Protein AF-A0A2V3JKG7-F1 (afdb_monomer)

Radius of gyration: 29.12 Å; Cα contacts (8 Å, |Δi|>4): 78; chains: 1; bounding box: 71×23×80 Å

Secondary structure (DSSP, 8-state):
--HHHHHHHHHHH-HHHHHHHHHHHHHTT--SS-GGGGSS-HHHHHHHHHHHHHHHHHHHHTTBTTTB-HHHHHHHHHHHHHHHHHHHHHHHHHHHHHHHS--HHHHHHHHHHHHHHHHHHHHHHHHHHHHTT-

Mean predicted aligned error: 11.12 Å

Sequence (134 aa):
MNAKILDEWADIIGYERTKTVADLFLDRKMDLDFPDLGQGDLTYVKRSIITELEDTGTILMELDGSVLNHGEIITMVDVLARDLISKTLHEAFVNNISEMLPPDEERLEKELDCEIKYIKEVLNSIQQHGKDLE

Structure (mmCIF, N/CA/C/O backbone):
data_AF-A0A2V3JKG7-F1
#
_entry.id   AF-A0A2V3JKG7-F1
#
loop_
_atom_site.group_PDB
_atom_s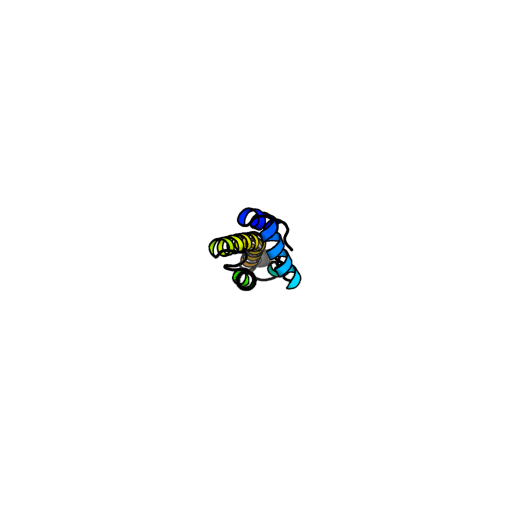ite.id
_atom_site.type_symbol
_atom_site.label_atom_id
_atom_site.label_alt_id
_atom_site.label_comp_id
_atom_site.label_asym_id
_atom_site.label_entity_id
_atom_site.label_seq_id
_atom_site.pdbx_PDB_ins_code
_atom_site.Cartn_x
_atom_site.Cartn_y
_atom_site.Cartn_z
_atom_site.occupancy
_atom_site.B_iso_or_equiv
_atom_site.auth_seq_id
_atom_site.auth_comp_id
_atom_site.auth_asym_id
_atom_site.auth_atom_id
_atom_site.pdbx_PDB_model_num
ATOM 1 N N . MET A 1 1 ? 2.644 -10.050 -5.065 1.00 73.38 1 MET A N 1
ATOM 2 C CA . MET A 1 1 ? 2.814 -8.845 -5.909 1.00 73.38 1 MET A CA 1
ATOM 3 C C . MET A 1 1 ? 1.471 -8.353 -6.420 1.00 73.38 1 MET A C 1
ATOM 5 O O . MET A 1 1 ? 0.747 -9.092 -7.085 1.00 73.38 1 MET A O 1
ATOM 9 N N . ASN A 1 2 ? 1.134 -7.111 -6.075 1.00 84.94 2 ASN A N 1
ATOM 10 C CA . ASN A 1 2 ? -0.149 -6.461 -6.341 1.00 84.94 2 ASN A CA 1
ATOM 11 C C . ASN A 1 2 ? -0.370 -6.194 -7.848 1.00 84.94 2 ASN A C 1
ATOM 13 O O . ASN A 1 2 ? 0.202 -5.258 -8.402 1.00 84.94 2 ASN A O 1
ATOM 17 N N . ALA A 1 3 ? -1.213 -7.001 -8.505 1.00 87.69 3 ALA A N 1
ATOM 18 C CA . ALA A 1 3 ? -1.455 -6.921 -9.954 1.00 87.69 3 ALA A CA 1
ATOM 19 C C . ALA A 1 3 ? -1.956 -5.541 -10.413 1.00 87.69 3 ALA A C 1
ATOM 21 O O . ALA A 1 3 ? -1.514 -5.045 -11.441 1.00 87.69 3 ALA A O 1
ATOM 22 N N . LYS A 1 4 ? -2.796 -4.883 -9.606 1.00 92.44 4 LYS A N 1
ATOM 23 C CA . LYS A 1 4 ? -3.312 -3.541 -9.904 1.00 92.44 4 LYS A CA 1
ATOM 24 C C . LYS A 1 4 ? -2.185 -2.506 -9.997 1.00 92.44 4 LYS A C 1
ATOM 26 O O . LYS A 1 4 ? -2.177 -1.694 -10.911 1.00 92.44 4 LYS A O 1
ATOM 31 N N . ILE A 1 5 ? -1.222 -2.554 -9.073 1.00 94.31 5 ILE A N 1
ATOM 32 C CA . ILE A 1 5 ? -0.067 -1.640 -9.084 1.00 94.31 5 ILE A CA 1
ATOM 33 C C . ILE A 1 5 ? 0.806 -1.885 -10.311 1.00 94.31 5 ILE A C 1
ATOM 35 O O . ILE A 1 5 ? 1.267 -0.933 -10.932 1.00 94.31 5 ILE A O 1
ATOM 39 N N . LEU A 1 6 ? 1.007 -3.150 -10.686 1.00 94.50 6 LEU A N 1
ATOM 40 C CA . LEU A 1 6 ? 1.769 -3.487 -11.886 1.00 94.50 6 LEU A CA 1
ATOM 41 C C . LEU A 1 6 ? 1.081 -2.986 -13.158 1.00 94.50 6 LEU A C 1
ATOM 43 O O . LEU A 1 6 ? 1.766 -2.472 -14.037 1.00 94.50 6 LEU A O 1
ATOM 47 N N . ASP A 1 7 ? -0.245 -3.089 -13.242 1.00 95.69 7 ASP A N 1
ATOM 48 C CA . ASP A 1 7 ? -1.010 -2.561 -14.373 1.00 95.69 7 ASP A CA 1
ATOM 49 C C . ASP A 1 7 ? -0.875 -1.030 -14.460 1.00 95.69 7 ASP A C 1
ATOM 51 O O . ASP A 1 7 ? -0.514 -0.500 -15.510 1.00 95.69 7 ASP A O 1
ATOM 55 N N . GLU A 1 8 ? -1.046 -0.314 -13.343 1.00 96.50 8 GLU A N 1
ATOM 56 C CA . GLU A 1 8 ? -0.878 1.147 -13.308 1.00 96.50 8 GLU A CA 1
ATOM 57 C C . GLU A 1 8 ? 0.563 1.573 -13.635 1.00 96.50 8 GLU A C 1
ATOM 59 O O . GLU A 1 8 ? 0.789 2.557 -14.340 1.00 96.50 8 GLU A O 1
ATOM 64 N N . TRP A 1 9 ? 1.566 0.818 -13.188 1.00 96.75 9 TRP A N 1
ATOM 65 C CA . TRP A 1 9 ? 2.954 1.058 -13.578 1.00 96.75 9 TRP A CA 1
ATOM 66 C C . TRP A 1 9 ? 3.185 0.771 -15.063 1.00 96.75 9 TRP A C 1
ATOM 68 O O . TRP A 1 9 ? 3.887 1.535 -15.722 1.00 96.75 9 TRP A O 1
ATOM 78 N N . ALA A 1 10 ? 2.577 -0.274 -15.630 1.00 97.12 10 ALA A N 1
ATOM 79 C CA . ALA A 1 10 ? 2.624 -0.550 -17.066 1.00 97.12 10 ALA A CA 1
ATOM 80 C C . ALA A 1 10 ? 2.011 0.572 -17.909 1.00 97.12 10 ALA A C 1
ATOM 82 O O . ALA A 1 10 ? 2.535 0.846 -18.988 1.00 97.12 10 ALA A O 1
ATOM 83 N N . ASP A 1 11 ? 1.002 1.277 -17.410 1.00 97.44 11 ASP A N 1
ATOM 84 C CA . ASP A 1 11 ? 0.472 2.467 -18.081 1.00 97.44 11 ASP A CA 1
ATOM 85 C C . ASP A 1 11 ? 1.458 3.650 -18.057 1.00 97.44 11 ASP A C 1
ATOM 87 O O . ASP A 1 11 ? 1.485 4.455 -18.990 1.00 97.44 11 ASP A O 1
ATOM 91 N N . ILE A 1 12 ? 2.309 3.746 -17.027 1.00 96.69 12 ILE A N 1
ATOM 92 C CA . ILE A 1 12 ? 3.314 4.815 -16.887 1.00 96.69 12 ILE A CA 1
ATOM 93 C C . ILE A 1 12 ? 4.545 4.532 -17.755 1.00 96.69 12 ILE A C 1
ATOM 95 O O . ILE A 1 12 ? 4.987 5.396 -18.514 1.00 96.69 12 ILE A O 1
ATOM 99 N N . ILE A 1 13 ? 5.124 3.334 -17.632 1.00 97.00 13 ILE A N 1
ATOM 100 C CA . ILE A 1 13 ? 6.434 3.013 -18.222 1.00 97.00 13 ILE A CA 1
ATOM 101 C C . ILE A 1 13 ? 6.362 1.981 -19.351 1.00 97.00 13 ILE A C 1
ATOM 103 O O . ILE A 1 13 ? 7.348 1.758 -20.053 1.00 97.00 13 ILE A O 1
ATOM 107 N N . GLY A 1 14 ? 5.205 1.390 -19.614 1.00 96.81 14 GLY A N 1
ATOM 108 C CA . GLY A 1 14 ? 5.048 0.341 -20.612 1.00 96.81 14 GLY A CA 1
ATOM 109 C C . GLY A 1 14 ? 5.435 -1.042 -20.088 1.00 96.81 14 GLY A C 1
ATOM 110 O O . GLY A 1 14 ? 6.334 -1.211 -19.265 1.00 96.81 14 GLY A O 1
ATOM 111 N N . TYR A 1 15 ? 4.770 -2.054 -20.641 1.00 95.50 15 TYR A N 1
ATOM 112 C CA . TYR A 1 15 ? 4.804 -3.437 -20.165 1.00 95.50 15 TYR A CA 1
ATOM 113 C C . TYR A 1 15 ? 6.212 -4.040 -20.004 1.00 95.50 15 TYR A C 1
ATOM 115 O O . TYR A 1 15 ? 6.515 -4.620 -18.966 1.00 95.50 15 TYR A O 1
ATOM 123 N N . GLU A 1 16 ? 7.101 -3.881 -20.991 1.00 95.19 16 GLU A N 1
ATOM 124 C CA . GLU A 1 16 ? 8.450 -4.478 -20.945 1.00 95.19 16 GLU A CA 1
ATOM 125 C C . GLU A 1 16 ? 9.327 -3.878 -19.833 1.00 95.19 16 GLU A C 1
ATOM 127 O O . GLU A 1 16 ? 10.071 -4.592 -19.153 1.00 95.19 16 GLU A O 1
ATOM 132 N N . ARG A 1 17 ? 9.215 -2.562 -19.601 1.00 96.62 17 ARG A N 1
ATOM 133 C CA . ARG A 1 17 ? 9.935 -1.894 -18.509 1.00 96.62 17 ARG A CA 1
ATOM 134 C C . ARG A 1 17 ? 9.330 -2.271 -17.161 1.00 96.62 17 ARG A C 1
ATOM 136 O O . ARG A 1 17 ? 10.079 -2.608 -16.249 1.00 96.62 17 ARG A O 1
ATOM 143 N N . THR A 1 18 ? 8.003 -2.334 -17.058 1.00 96.50 18 THR A N 1
ATOM 144 C CA . THR A 1 18 ? 7.321 -2.819 -15.848 1.00 96.50 18 THR A CA 1
ATOM 145 C C . THR A 1 18 ? 7.705 -4.241 -15.504 1.00 96.50 18 THR A C 1
ATOM 147 O O . THR A 1 18 ? 7.940 -4.525 -14.338 1.00 96.50 18 THR A O 1
ATOM 150 N N . LYS A 1 19 ? 7.841 -5.127 -16.492 1.00 95.06 19 LYS A N 1
ATOM 151 C CA . LYS A 1 19 ? 8.317 -6.490 -16.259 1.00 95.06 19 LYS A CA 1
ATOM 152 C C . LYS A 1 19 ? 9.721 -6.505 -15.648 1.00 95.06 19 LYS A C 1
ATOM 154 O O . LYS A 1 19 ? 9.958 -7.228 -14.694 1.00 95.06 19 LYS A O 1
ATOM 159 N N . THR A 1 20 ? 10.620 -5.659 -16.146 1.00 94.88 20 THR A N 1
ATOM 160 C CA . THR A 1 20 ? 11.984 -5.541 -15.604 1.00 94.88 20 THR A CA 1
ATOM 161 C C . THR A 1 20 ? 11.973 -5.057 -14.150 1.00 94.88 20 THR A C 1
ATOM 163 O O . THR A 1 20 ? 12.692 -5.594 -13.311 1.00 94.88 20 THR A O 1
ATOM 166 N N . VAL A 1 21 ? 11.131 -4.067 -13.837 1.00 94.69 21 VAL A N 1
ATOM 167 C CA . VAL A 1 21 ? 10.925 -3.595 -12.459 1.00 94.69 21 VAL A CA 1
ATOM 168 C C . VAL A 1 21 ? 10.343 -4.719 -11.595 1.00 94.69 21 VAL A C 1
ATOM 170 O O . VAL A 1 21 ? 10.881 -5.025 -10.540 1.00 94.69 21 VAL A O 1
ATOM 173 N N . ALA A 1 22 ? 9.280 -5.375 -12.055 1.00 93.62 22 ALA A N 1
ATOM 174 C CA . ALA A 1 22 ? 8.610 -6.476 -11.372 1.00 93.62 22 ALA A CA 1
ATOM 175 C C . ALA A 1 22 ? 9.571 -7.626 -11.028 1.00 93.62 22 ALA A C 1
ATOM 177 O O . ALA A 1 22 ? 9.570 -8.100 -9.893 1.00 93.62 22 ALA A O 1
ATOM 178 N N . ASP A 1 23 ? 10.416 -8.033 -11.975 1.00 93.38 23 ASP A N 1
ATOM 179 C CA . ASP A 1 23 ? 11.415 -9.082 -11.771 1.00 93.38 23 ASP A CA 1
ATOM 180 C C . ASP A 1 23 ? 12.407 -8.692 -10.654 1.00 93.38 23 ASP A C 1
ATOM 182 O O . ASP A 1 23 ? 12.707 -9.513 -9.789 1.00 93.38 23 ASP A O 1
ATOM 186 N N . LEU A 1 24 ? 12.828 -7.421 -10.576 1.00 93.38 24 LEU A N 1
ATOM 187 C CA . LEU A 1 24 ? 13.693 -6.928 -9.495 1.00 93.38 24 LEU A CA 1
ATOM 188 C C . LEU A 1 24 ? 13.022 -7.010 -8.113 1.00 93.38 24 LEU A C 1
ATOM 190 O O . LEU A 1 24 ? 13.660 -7.418 -7.139 1.00 93.38 24 LEU A O 1
ATOM 194 N N . PHE A 1 25 ? 11.747 -6.626 -8.009 1.00 92.06 25 PHE A N 1
ATOM 195 C CA . PHE A 1 25 ? 10.995 -6.725 -6.751 1.00 92.06 25 PHE A CA 1
ATOM 196 C C . PHE A 1 25 ? 10.797 -8.191 -6.329 1.00 92.06 25 PHE A C 1
ATOM 198 O O . PHE A 1 25 ? 10.973 -8.523 -5.154 1.00 92.06 25 PHE A O 1
ATOM 205 N N . LEU A 1 26 ? 10.526 -9.086 -7.286 1.00 90.56 26 LEU A N 1
ATOM 206 C CA . LEU A 1 26 ? 10.422 -10.529 -7.045 1.00 90.56 26 LEU A CA 1
ATOM 207 C C . LEU A 1 26 ? 11.749 -11.138 -6.577 1.00 90.56 26 LEU A C 1
ATOM 209 O O . LEU A 1 26 ? 11.758 -11.898 -5.606 1.00 90.56 26 LEU A O 1
ATOM 213 N N . ASP A 1 27 ? 12.866 -10.769 -7.204 1.00 91.62 27 ASP A N 1
ATOM 214 C CA . ASP A 1 27 ? 14.206 -11.221 -6.812 1.00 91.62 27 ASP A CA 1
ATOM 215 C C . ASP A 1 27 ? 14.557 -10.783 -5.383 1.00 91.62 27 ASP A C 1
ATOM 217 O O . ASP A 1 27 ? 15.171 -11.535 -4.617 1.00 91.62 27 ASP A O 1
ATOM 221 N N . ARG A 1 28 ? 14.106 -9.587 -4.986 1.00 89.62 28 ARG A N 1
ATOM 222 C CA . ARG A 1 28 ? 14.243 -9.065 -3.617 1.00 89.62 28 ARG A CA 1
ATOM 223 C C . ARG A 1 28 ? 13.206 -9.605 -2.640 1.00 89.62 28 ARG A C 1
ATOM 225 O O . ARG A 1 28 ? 13.298 -9.305 -1.453 1.00 89.62 28 ARG A O 1
ATOM 232 N N . LYS A 1 29 ? 12.266 -10.433 -3.107 1.00 87.69 29 LYS A N 1
ATOM 233 C CA . LYS A 1 29 ? 11.143 -10.967 -2.322 1.00 87.69 29 LYS A CA 1
ATOM 234 C C . LYS A 1 29 ? 10.322 -9.865 -1.647 1.00 87.69 29 LYS A C 1
ATOM 236 O O . LYS A 1 29 ? 9.816 -10.067 -0.546 1.00 87.69 29 LYS A O 1
ATOM 241 N N . MET A 1 30 ? 10.216 -8.710 -2.297 1.00 85.69 30 MET A N 1
ATOM 242 C CA . MET A 1 30 ? 9.422 -7.591 -1.815 1.00 85.69 30 MET A CA 1
ATOM 243 C C . MET A 1 30 ? 8.027 -7.662 -2.433 1.00 85.69 30 MET A C 1
ATOM 245 O O . MET A 1 30 ? 7.893 -7.783 -3.653 1.00 85.69 30 MET A O 1
ATOM 249 N N . ASP A 1 31 ? 6.993 -7.599 -1.594 1.00 84.50 31 ASP A N 1
ATOM 250 C CA . ASP A 1 31 ? 5.617 -7.440 -2.063 1.00 84.50 31 ASP A CA 1
ATOM 251 C C . ASP A 1 31 ? 5.217 -5.959 -2.077 1.00 84.50 31 ASP A C 1
ATOM 253 O O . ASP A 1 31 ? 5.803 -5.138 -1.382 1.00 84.50 31 ASP A O 1
ATOM 257 N N . LEU A 1 32 ? 4.222 -5.631 -2.895 1.00 85.94 32 LEU A N 1
ATOM 258 C CA . LEU A 1 32 ? 3.639 -4.297 -3.049 1.00 85.94 32 LEU A CA 1
ATOM 259 C C . LEU A 1 32 ? 2.207 -4.234 -2.486 1.00 85.94 32 LEU A C 1
ATOM 261 O O . LEU A 1 32 ? 1.485 -3.264 -2.721 1.00 85.94 32 LEU A O 1
ATOM 265 N N . ASP A 1 33 ? 1.741 -5.297 -1.827 1.00 82.44 33 ASP A N 1
ATOM 266 C CA . ASP A 1 33 ? 0.416 -5.378 -1.203 1.00 82.44 33 ASP A CA 1
ATOM 267 C C . ASP A 1 33 ? 0.418 -5.171 0.322 1.00 82.44 33 ASP A C 1
ATOM 269 O O . ASP A 1 33 ? -0.649 -4.901 0.869 1.00 82.44 33 ASP A O 1
ATOM 273 N N . PHE A 1 34 ? 1.587 -5.237 0.973 1.00 83.19 34 PHE A N 1
ATOM 274 C CA . PHE A 1 34 ? 1.852 -4.943 2.391 1.00 83.19 34 PHE A CA 1
ATOM 275 C C . PHE A 1 34 ? 0.688 -5.304 3.340 1.00 83.19 34 PHE A C 1
ATOM 277 O O . PHE A 1 34 ? 0.090 -4.423 3.971 1.00 83.19 34 PHE A O 1
ATOM 284 N N . PRO A 1 35 ? 0.344 -6.601 3.457 1.00 76.81 35 PRO A N 1
ATOM 285 C CA . PRO A 1 35 ? -0.853 -7.061 4.165 1.00 76.81 35 PRO A CA 1
ATOM 286 C C . PRO A 1 35 ? -0.853 -6.706 5.658 1.00 76.81 35 PRO A C 1
ATOM 288 O O . PRO A 1 35 ? -1.914 -6.565 6.266 1.00 76.81 35 PRO A O 1
ATOM 291 N N . ASP A 1 36 ? 0.327 -6.520 6.246 1.00 73.38 36 ASP A N 1
ATOM 292 C CA . ASP A 1 36 ? 0.485 -6.212 7.666 1.00 73.38 36 ASP A CA 1
ATOM 293 C C . ASP A 1 36 ? 0.148 -4.748 8.005 1.00 73.38 36 ASP A C 1
ATOM 295 O O . ASP A 1 36 ? -0.079 -4.431 9.171 1.00 73.38 36 ASP A O 1
ATOM 299 N N . LEU A 1 37 ? 0.016 -3.854 7.013 1.00 79.25 37 LEU A N 1
ATOM 300 C CA . LEU A 1 37 ? -0.381 -2.457 7.249 1.00 79.25 37 LEU A CA 1
ATOM 301 C C . LEU A 1 37 ? -1.824 -2.303 7.749 1.00 79.25 37 LEU A C 1
ATOM 303 O O . LEU A 1 37 ? -2.169 -1.252 8.283 1.00 79.25 37 LEU A O 1
ATOM 307 N N . GLY A 1 38 ? -2.673 -3.321 7.581 1.00 67.88 38 GLY A N 1
ATOM 308 C CA . GLY A 1 38 ? -4.014 -3.342 8.175 1.00 67.88 38 GLY A CA 1
ATOM 309 C C . GLY A 1 38 ? -4.007 -3.597 9.687 1.00 67.88 38 GLY A C 1
ATOM 310 O O . GLY A 1 38 ? -5.029 -3.434 10.349 1.00 67.88 38 GLY A O 1
ATOM 311 N N . GLN A 1 39 ? -2.867 -4.004 10.254 1.00 68.44 39 GLN A N 1
ATOM 312 C CA . GLN A 1 39 ? -2.743 -4.368 11.660 1.00 68.44 39 GLN A CA 1
ATOM 313 C C . GLN A 1 39 ? -2.066 -3.231 12.438 1.00 68.44 39 GLN A C 1
ATOM 315 O O . GLN A 1 39 ? -0.865 -3.010 12.321 1.00 68.44 39 GLN A O 1
ATOM 320 N N . GLY A 1 40 ? -2.827 -2.510 13.263 1.00 69.06 40 GLY A N 1
ATOM 321 C CA . GLY A 1 40 ? -2.280 -1.537 14.216 1.00 69.06 40 GLY A CA 1
ATOM 322 C C . GLY A 1 40 ? -3.055 -0.224 14.302 1.00 69.06 40 GLY A C 1
ATOM 323 O O . GLY A 1 40 ? -3.996 0.025 13.552 1.00 69.06 40 GLY A O 1
ATOM 324 N N . ASP A 1 41 ? -2.656 0.624 15.251 1.00 75.75 41 ASP A N 1
ATOM 325 C CA . ASP A 1 41 ? -3.230 1.959 15.414 1.00 75.75 41 ASP A CA 1
ATOM 326 C C . ASP A 1 41 ? -2.783 2.928 14.300 1.00 75.75 41 ASP A C 1
ATOM 328 O O . ASP A 1 41 ? -1.795 2.712 13.595 1.00 75.75 41 ASP A O 1
ATOM 332 N N . LEU A 1 42 ? -3.490 4.054 14.169 1.00 79.00 42 LEU A N 1
ATOM 333 C CA . LEU A 1 42 ? -3.225 5.073 13.145 1.00 79.00 42 LEU A CA 1
ATOM 334 C C . LEU A 1 42 ? -1.769 5.590 13.131 1.00 79.00 42 LEU A C 1
ATOM 336 O O . LEU A 1 42 ? -1.240 5.938 12.073 1.00 79.00 42 LEU A O 1
ATOM 340 N N . THR A 1 43 ? -1.106 5.657 14.289 1.00 80.19 43 THR A N 1
ATOM 341 C CA . THR A 1 43 ? 0.279 6.144 14.396 1.00 80.19 43 THR A CA 1
ATOM 342 C C . THR A 1 43 ? 1.267 5.100 13.890 1.00 80.19 43 THR A C 1
ATOM 344 O O . THR A 1 43 ? 2.259 5.447 13.242 1.00 80.19 43 THR A O 1
ATOM 347 N N . TYR A 1 44 ? 1.020 3.828 14.195 1.00 82.94 44 TYR A N 1
ATOM 348 C CA . TYR A 1 44 ? 1.776 2.711 13.646 1.00 82.94 44 TYR A CA 1
ATOM 349 C C . TYR A 1 44 ? 1.618 2.648 12.125 1.00 82.94 44 TYR A C 1
ATOM 351 O O . TYR A 1 44 ? 2.619 2.763 11.421 1.00 82.94 44 TYR A O 1
ATOM 359 N N . VAL A 1 45 ? 0.378 2.621 11.625 1.00 84.44 45 VAL A N 1
ATOM 360 C CA . VAL A 1 45 ? 0.071 2.540 10.186 1.00 84.44 45 VAL A CA 1
ATOM 361 C C . VAL A 1 45 ? 0.763 3.653 9.401 1.00 84.44 45 VAL A C 1
ATOM 363 O O . VAL A 1 45 ? 1.423 3.388 8.399 1.00 84.44 45 VAL A O 1
ATOM 366 N N . LYS A 1 46 ? 0.706 4.901 9.886 1.00 84.12 46 LYS A N 1
ATOM 367 C CA . LYS A 1 46 ? 1.391 6.026 9.233 1.00 84.12 46 LYS A CA 1
ATOM 368 C C . LYS A 1 46 ? 2.905 5.817 9.125 1.00 84.12 46 LYS A C 1
ATOM 370 O O . LYS A 1 46 ? 3.483 6.153 8.095 1.00 84.12 46 LYS A O 1
ATOM 375 N N . ARG A 1 47 ? 3.556 5.329 10.187 1.00 86.25 47 ARG A N 1
ATOM 376 C CA . ARG A 1 47 ? 5.007 5.083 10.177 1.00 86.25 47 ARG A CA 1
ATOM 377 C C . ARG A 1 47 ? 5.361 3.956 9.219 1.00 86.25 47 ARG A C 1
ATOM 379 O O . ARG A 1 47 ? 6.276 4.135 8.427 1.00 86.25 47 ARG A O 1
ATOM 386 N N . SER A 1 48 ? 4.602 2.866 9.247 1.00 89.25 48 SER A N 1
ATOM 387 C CA . SER A 1 48 ? 4.838 1.723 8.372 1.00 89.25 48 SER A CA 1
ATOM 388 C C . SER A 1 48 ? 4.662 2.096 6.897 1.00 89.25 48 SER A C 1
ATOM 390 O O . SER A 1 48 ? 5.551 1.804 6.113 1.00 89.25 48 SER A O 1
ATOM 392 N N . ILE A 1 49 ? 3.621 2.858 6.520 1.00 89.31 49 ILE A N 1
ATOM 393 C CA . ILE A 1 49 ? 3.463 3.357 5.135 1.00 89.31 49 ILE A CA 1
ATOM 394 C C . ILE A 1 49 ? 4.698 4.139 4.671 1.00 89.31 49 ILE A C 1
ATOM 396 O O . ILE A 1 49 ? 5.139 3.962 3.541 1.00 89.31 49 ILE A O 1
ATOM 400 N N . ILE A 1 50 ? 5.252 5.015 5.519 1.00 89.62 50 ILE A N 1
ATOM 401 C CA . ILE A 1 50 ? 6.456 5.783 5.166 1.00 89.62 50 ILE A CA 1
ATOM 402 C C . ILE A 1 50 ? 7.622 4.831 4.895 1.00 89.62 50 ILE A C 1
ATOM 404 O O . ILE A 1 50 ? 8.261 4.963 3.858 1.00 89.62 50 ILE A O 1
ATOM 408 N N . THR A 1 51 ? 7.852 3.858 5.778 1.00 91.44 51 THR A N 1
ATOM 409 C CA . THR A 1 51 ? 8.922 2.867 5.612 1.00 91.44 51 THR A CA 1
ATOM 410 C C . THR A 1 51 ? 8.760 2.057 4.323 1.00 91.44 51 THR A C 1
ATOM 412 O O . THR A 1 51 ? 9.704 1.978 3.546 1.00 91.44 51 THR A O 1
ATOM 415 N N . GLU A 1 52 ? 7.561 1.549 4.023 1.00 91.56 52 GLU A N 1
ATOM 416 C CA . GLU A 1 52 ? 7.331 0.764 2.798 1.00 91.56 52 GLU A CA 1
ATOM 417 C C . GLU A 1 52 ? 7.534 1.591 1.515 1.00 91.56 52 GLU A C 1
ATOM 419 O O . GLU A 1 52 ? 8.047 1.100 0.502 1.00 91.56 52 GLU A O 1
ATOM 424 N N . LEU A 1 53 ? 7.157 2.875 1.546 1.00 93.06 53 LEU A N 1
ATOM 425 C CA . LEU A 1 53 ? 7.389 3.796 0.432 1.00 93.06 53 LEU A CA 1
ATOM 426 C C . LEU A 1 53 ? 8.869 4.165 0.281 1.00 93.06 53 LEU A C 1
ATOM 428 O O . LEU A 1 53 ? 9.336 4.300 -0.850 1.00 93.06 53 LEU A O 1
ATOM 432 N N . GLU A 1 54 ? 9.608 4.314 1.381 1.00 93.19 54 GLU A N 1
ATOM 433 C CA . GLU A 1 54 ? 11.057 4.547 1.364 1.00 93.19 54 GLU A CA 1
ATOM 434 C C . GLU A 1 54 ? 11.811 3.340 0.795 1.00 93.19 54 GLU A C 1
ATOM 436 O O . GLU A 1 54 ? 12.677 3.513 -0.068 1.00 93.19 54 GLU A O 1
ATOM 441 N N . ASP A 1 55 ? 11.441 2.125 1.200 1.00 92.50 55 ASP A N 1
ATOM 442 C CA . ASP A 1 55 ? 12.042 0.888 0.697 1.00 92.50 55 ASP A CA 1
ATOM 443 C C . ASP A 1 55 ? 11.756 0.711 -0.800 1.00 92.50 55 ASP A C 1
ATOM 445 O O . ASP A 1 55 ? 12.675 0.503 -1.600 1.00 92.50 55 ASP A O 1
ATOM 449 N N . THR A 1 56 ? 10.499 0.905 -1.214 1.00 93.25 56 THR A N 1
ATOM 450 C CA . THR A 1 56 ? 10.110 0.844 -2.632 1.00 93.25 56 THR A CA 1
ATOM 451 C C . THR A 1 56 ? 10.841 1.915 -3.441 1.00 93.25 56 THR A C 1
ATOM 453 O O . THR A 1 56 ? 11.406 1.630 -4.499 1.00 93.25 56 THR A O 1
ATOM 456 N N . GLY A 1 57 ? 10.850 3.156 -2.947 1.00 93.62 57 GLY A N 1
ATOM 457 C CA . GLY A 1 57 ? 11.507 4.283 -3.600 1.00 93.62 57 GLY A CA 1
ATOM 458 C C . GLY A 1 57 ? 13.006 4.053 -3.762 1.00 93.62 57 GLY A C 1
ATOM 459 O O . GLY A 1 57 ? 13.552 4.339 -4.824 1.00 93.62 5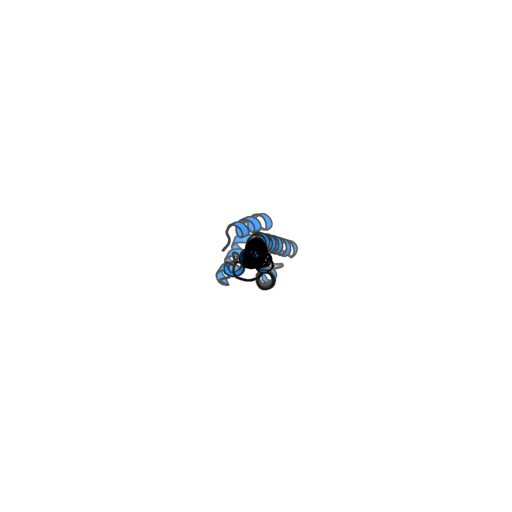7 GLY A O 1
ATOM 460 N N . THR A 1 58 ? 13.657 3.463 -2.760 1.00 94.50 58 THR A N 1
ATOM 461 C CA . THR A 1 58 ? 15.080 3.108 -2.817 1.00 94.50 58 THR A CA 1
ATOM 462 C C . THR A 1 58 ? 15.359 2.129 -3.954 1.00 94.50 58 THR A C 1
ATOM 464 O O . THR A 1 58 ? 16.271 2.366 -4.742 1.00 94.50 58 THR A O 1
ATOM 467 N N . ILE A 1 59 ? 14.543 1.080 -4.103 1.00 93.81 59 ILE A N 1
ATOM 468 C CA . ILE A 1 59 ? 14.693 0.102 -5.192 1.00 93.81 59 ILE A CA 1
ATOM 469 C C . ILE A 1 59 ? 14.477 0.760 -6.557 1.00 93.81 59 ILE A C 1
ATOM 471 O O . ILE A 1 59 ? 15.265 0.547 -7.476 1.00 93.81 59 ILE A O 1
ATOM 475 N N . LEU A 1 60 ? 13.432 1.579 -6.702 1.00 95.25 60 LEU A N 1
ATOM 476 C CA . LEU A 1 60 ? 13.148 2.268 -7.963 1.00 95.25 60 LEU A CA 1
ATOM 477 C C . LEU A 1 60 ? 14.258 3.257 -8.342 1.00 95.25 60 LEU A C 1
ATOM 479 O O . LEU A 1 60 ? 14.593 3.381 -9.518 1.00 95.25 60 LEU A O 1
ATOM 483 N N . MET A 1 61 ? 14.870 3.919 -7.359 1.00 95.00 61 MET A N 1
ATOM 484 C CA . MET A 1 61 ? 15.998 4.829 -7.575 1.00 95.00 61 MET A CA 1
ATOM 485 C C . MET A 1 61 ? 17.256 4.124 -8.094 1.00 95.00 61 MET A C 1
ATOM 487 O O . MET A 1 61 ? 18.042 4.751 -8.799 1.00 95.00 61 MET A O 1
ATOM 491 N N . GLU A 1 62 ? 17.447 2.830 -7.824 1.00 94.25 62 GLU A N 1
ATOM 492 C CA . GLU A 1 62 ? 18.550 2.062 -8.427 1.00 94.25 62 GLU A CA 1
ATOM 493 C C . GLU A 1 62 ? 18.404 1.910 -9.950 1.00 94.25 62 GLU A C 1
ATOM 495 O O . GLU A 1 62 ? 19.385 1.658 -10.652 1.00 94.25 62 GLU A O 1
ATOM 500 N N . LEU A 1 63 ? 17.185 2.082 -10.465 1.00 93.75 63 LEU A N 1
ATOM 501 C CA . LEU A 1 63 ? 16.859 2.005 -11.886 1.00 93.75 63 LEU A CA 1
ATOM 502 C C . LEU A 1 63 ? 16.868 3.373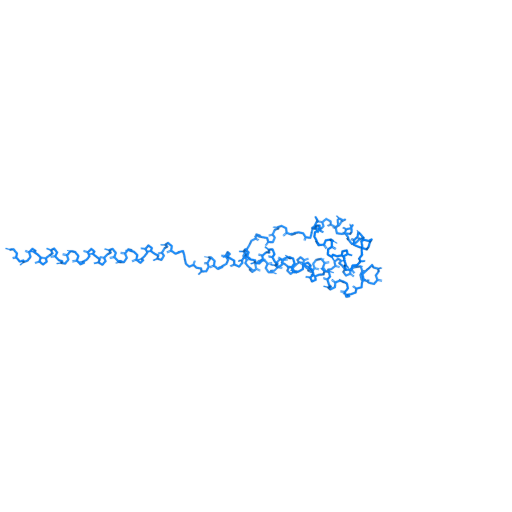 -12.586 1.00 93.75 63 LEU A C 1
ATOM 504 O O . LEU A 1 63 ? 16.676 3.427 -13.808 1.00 93.75 63 LEU A O 1
ATOM 508 N N . ASP A 1 64 ? 17.108 4.463 -11.849 1.00 94.38 64 ASP A N 1
ATOM 509 C CA . ASP A 1 64 ? 17.126 5.821 -12.397 1.00 94.38 64 ASP A CA 1
ATOM 510 C C . ASP A 1 64 ? 18.238 5.987 -13.445 1.00 94.38 64 ASP A C 1
ATOM 512 O O . ASP A 1 64 ? 19.384 5.567 -13.269 1.00 94.38 64 ASP A O 1
ATOM 516 N N . GLY A 1 65 ? 17.881 6.570 -14.585 1.00 87.25 65 GLY A N 1
ATOM 517 C CA . GLY A 1 65 ? 18.766 6.786 -15.727 1.00 87.25 65 GLY A CA 1
ATOM 518 C C . GLY A 1 65 ? 19.074 5.543 -16.570 1.00 87.25 65 GLY A C 1
ATOM 519 O O . GLY A 1 65 ? 19.692 5.690 -17.625 1.00 87.25 65 GLY A O 1
ATOM 520 N N . SER A 1 66 ? 18.643 4.342 -16.162 1.00 92.56 66 SER A N 1
ATOM 521 C CA . SER A 1 66 ? 18.850 3.097 -16.924 1.00 92.56 66 SER A CA 1
ATOM 522 C C . SER A 1 66 ? 17.550 2.525 -17.491 1.00 92.56 66 SER A C 1
ATOM 524 O O . SER A 1 66 ? 17.452 2.297 -18.697 1.00 92.56 66 SER A O 1
ATOM 526 N N . VAL A 1 67 ? 16.547 2.326 -16.634 1.00 93.44 67 VAL A N 1
ATOM 527 C CA . VAL A 1 67 ? 15.226 1.782 -16.996 1.00 93.44 67 VAL A CA 1
ATOM 528 C C . VAL A 1 67 ? 14.141 2.833 -16.790 1.00 93.44 67 VAL A C 1
ATOM 530 O O . VAL A 1 67 ? 13.216 2.936 -17.601 1.00 93.44 67 VAL A O 1
ATOM 533 N N . LEU A 1 68 ? 14.278 3.623 -15.726 1.00 96.06 68 LEU A N 1
ATOM 534 C CA . LEU A 1 68 ? 13.325 4.640 -15.309 1.00 96.06 68 LEU A CA 1
ATOM 535 C C . LEU A 1 68 ? 13.965 6.022 -15.375 1.00 96.06 68 LEU A C 1
ATOM 537 O O . LEU A 1 68 ? 15.179 6.165 -15.241 1.00 96.06 68 LEU A O 1
ATOM 541 N N . ASN A 1 69 ? 13.143 7.048 -15.547 1.00 95.88 69 ASN A N 1
ATOM 542 C CA . ASN A 1 69 ? 13.537 8.417 -15.243 1.00 95.88 69 ASN A CA 1
ATOM 543 C C . ASN A 1 69 ? 12.942 8.883 -13.908 1.00 95.88 69 ASN A C 1
ATOM 545 O O . ASN A 1 69 ? 11.928 8.366 -13.441 1.00 95.88 69 ASN A O 1
ATOM 549 N N . HIS A 1 70 ? 13.538 9.926 -13.335 1.00 93.94 70 HIS A N 1
ATOM 550 C CA . HIS A 1 70 ? 13.105 10.505 -12.065 1.00 93.94 70 HIS A CA 1
ATOM 551 C C . HIS A 1 70 ? 11.600 10.836 -11.991 1.00 93.94 70 HIS A C 1
ATOM 553 O O . HIS A 1 70 ? 10.966 10.618 -10.961 1.00 93.94 70 HIS A O 1
ATOM 559 N N . GLY A 1 71 ? 10.999 11.328 -13.081 1.00 94.62 71 GLY A N 1
ATOM 560 C CA . GLY A 1 71 ? 9.565 11.632 -13.130 1.00 94.62 71 GLY A CA 1
ATOM 561 C C . GLY A 1 71 ? 8.679 10.382 -13.110 1.00 94.62 71 GLY A C 1
ATOM 562 O O . GLY A 1 71 ? 7.652 10.367 -12.429 1.00 94.62 71 GLY A O 1
ATOM 563 N N . GLU A 1 72 ? 9.090 9.321 -13.808 1.00 97.12 72 GLU A N 1
ATOM 564 C CA . GLU A 1 72 ? 8.430 8.010 -13.764 1.00 97.12 72 GLU A CA 1
ATOM 565 C C . GLU A 1 72 ? 8.493 7.429 -12.346 1.00 97.12 72 GLU A C 1
ATOM 567 O O . GLU A 1 72 ? 7.462 7.018 -11.822 1.00 97.12 72 GLU A O 1
ATOM 572 N N . ILE A 1 73 ? 9.653 7.496 -11.682 1.00 96.00 73 ILE A N 1
ATOM 573 C CA . ILE A 1 73 ? 9.833 7.011 -10.302 1.00 96.00 73 ILE A CA 1
ATOM 574 C C . ILE A 1 73 ? 8.886 7.733 -9.340 1.00 96.00 73 ILE A C 1
ATOM 576 O O . ILE A 1 73 ? 8.159 7.080 -8.593 1.00 96.00 73 ILE A O 1
ATOM 580 N N . ILE A 1 74 ? 8.841 9.070 -9.385 1.00 96.06 74 ILE A N 1
ATOM 581 C CA . ILE A 1 74 ? 7.927 9.861 -8.544 1.00 96.06 74 ILE A CA 1
ATOM 582 C C . ILE A 1 74 ? 6.473 9.433 -8.773 1.00 96.06 74 ILE A C 1
ATOM 584 O O . ILE A 1 74 ? 5.726 9.244 -7.816 1.00 96.06 74 ILE A O 1
ATOM 588 N N . THR A 1 75 ? 6.076 9.259 -10.035 1.00 96.81 75 THR A N 1
ATOM 589 C CA . THR A 1 75 ? 4.699 8.886 -10.390 1.00 96.81 75 THR A CA 1
ATOM 590 C C . THR A 1 75 ? 4.360 7.476 -9.902 1.00 96.81 75 THR A C 1
ATOM 592 O O . THR A 1 75 ? 3.283 7.251 -9.356 1.00 96.81 75 THR A O 1
ATOM 595 N N . MET A 1 76 ? 5.290 6.531 -10.041 1.00 96.50 76 MET A N 1
ATOM 596 C CA . MET A 1 76 ? 5.126 5.153 -9.577 1.00 96.50 76 MET A CA 1
ATOM 597 C C . 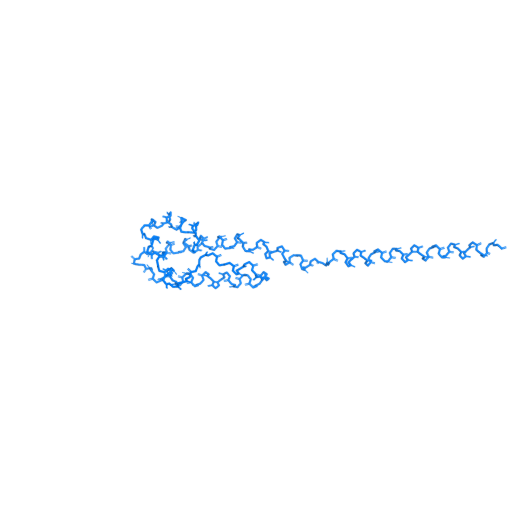MET A 1 76 ? 5.002 5.068 -8.050 1.00 96.50 76 MET A C 1
ATOM 599 O O . MET A 1 76 ? 4.156 4.324 -7.549 1.00 96.50 76 MET A O 1
ATOM 603 N N . VAL A 1 77 ? 5.795 5.855 -7.312 1.00 95.44 77 VAL A N 1
ATOM 604 C CA . VAL A 1 77 ? 5.694 5.964 -5.847 1.00 95.44 77 VAL A CA 1
ATOM 605 C C . VAL A 1 77 ? 4.377 6.630 -5.432 1.00 95.44 77 VAL A C 1
ATOM 607 O O . VAL A 1 77 ? 3.753 6.164 -4.482 1.00 95.44 77 VAL A O 1
ATOM 610 N N . ASP A 1 78 ? 3.907 7.665 -6.143 1.00 94.62 78 ASP A N 1
ATOM 611 C CA . ASP A 1 78 ? 2.608 8.309 -5.865 1.00 94.62 78 ASP A CA 1
ATOM 612 C C . ASP A 1 78 ? 1.436 7.332 -6.052 1.00 94.62 78 ASP A C 1
ATOM 614 O O . ASP A 1 78 ? 0.539 7.267 -5.210 1.00 94.62 78 ASP A O 1
ATOM 618 N N . VAL A 1 79 ? 1.465 6.515 -7.111 1.00 95.25 79 VAL A N 1
ATOM 619 C CA . VAL A 1 79 ? 0.478 5.443 -7.333 1.00 95.25 79 VAL A CA 1
ATOM 620 C C . VAL A 1 79 ? 0.433 4.484 -6.146 1.00 95.25 79 VAL A C 1
ATOM 622 O O . VAL A 1 79 ? -0.641 4.235 -5.590 1.00 95.25 79 VAL A O 1
ATOM 625 N N . LEU A 1 80 ? 1.596 3.995 -5.708 1.00 93.44 80 LEU A N 1
ATOM 626 C CA . LEU A 1 80 ? 1.666 3.081 -4.573 1.00 93.44 80 LEU A CA 1
ATOM 627 C C . LEU A 1 80 ? 1.173 3.753 -3.287 1.00 93.44 80 LEU A C 1
ATOM 629 O O . LEU A 1 80 ? 0.337 3.193 -2.584 1.00 93.44 80 LEU A O 1
ATOM 633 N N . ALA A 1 81 ? 1.618 4.979 -3.008 1.00 92.38 81 ALA A N 1
ATOM 634 C CA . ALA A 1 81 ? 1.208 5.730 -1.826 1.00 92.38 81 ALA A CA 1
ATOM 635 C C . ALA A 1 81 ? -0.314 5.894 -1.753 1.00 92.38 81 ALA A C 1
ATOM 637 O O . ALA A 1 81 ? -0.907 5.661 -0.699 1.00 92.38 81 ALA A O 1
ATOM 638 N N . ARG A 1 82 ? -0.963 6.246 -2.869 1.00 91.44 82 ARG A N 1
ATOM 639 C CA . ARG A 1 82 ? -2.425 6.382 -2.942 1.00 91.44 82 ARG A CA 1
ATOM 640 C C . ARG A 1 82 ? -3.142 5.064 -2.684 1.00 91.44 82 ARG A C 1
ATOM 642 O O . ARG A 1 82 ? -4.125 5.059 -1.942 1.00 91.44 82 ARG A O 1
ATOM 649 N N . ASP A 1 83 ? -2.661 3.965 -3.262 1.00 91.00 83 ASP A N 1
ATOM 650 C CA . ASP A 1 83 ? -3.247 2.641 -3.044 1.00 91.00 83 ASP A CA 1
ATOM 651 C C . ASP A 1 83 ? -3.134 2.228 -1.569 1.00 91.00 83 ASP A C 1
ATOM 653 O O . ASP A 1 83 ? -4.150 1.881 -0.960 1.00 91.00 83 ASP A O 1
ATOM 657 N N . LEU A 1 84 ? -1.954 2.381 -0.954 1.00 89.12 84 LEU A N 1
ATOM 658 C CA . LEU A 1 84 ? -1.737 2.071 0.465 1.00 89.12 84 LEU A CA 1
ATOM 659 C C . LEU A 1 84 ? -2.609 2.927 1.380 1.00 89.12 84 LEU A C 1
ATOM 661 O O . LEU A 1 84 ? -3.313 2.389 2.234 1.00 89.12 84 LEU A O 1
ATOM 665 N N . ILE A 1 85 ? -2.623 4.245 1.170 1.00 85.62 85 ILE A N 1
ATOM 666 C CA . ILE A 1 85 ? -3.454 5.199 1.918 1.00 85.62 85 ILE A CA 1
ATOM 667 C C . ILE A 1 85 ? -4.928 4.802 1.835 1.00 85.62 85 ILE A C 1
ATOM 669 O O . ILE A 1 85 ? -5.614 4.775 2.855 1.00 85.62 85 ILE A O 1
ATOM 673 N N . SER A 1 86 ? -5.417 4.460 0.640 1.00 85.56 86 SER A N 1
ATOM 674 C CA . SER A 1 86 ? -6.828 4.125 0.434 1.00 85.56 86 SER A CA 1
ATOM 675 C C . SER A 1 86 ? -7.264 2.851 1.164 1.00 85.56 86 SER A C 1
ATOM 677 O O . SER A 1 86 ? -8.392 2.789 1.648 1.00 85.56 86 SER A O 1
ATOM 679 N N . LYS A 1 87 ? -6.371 1.860 1.273 1.00 83.12 87 LYS A N 1
ATOM 680 C CA . LYS A 1 87 ? -6.660 0.560 1.891 1.00 83.12 87 LYS A CA 1
ATOM 681 C C . LYS A 1 87 ? -6.537 0.584 3.411 1.00 83.12 87 LYS A C 1
ATOM 683 O O . LYS A 1 87 ? -7.336 -0.037 4.096 1.00 83.12 87 LYS A O 1
ATOM 688 N N . THR A 1 88 ? -5.539 1.289 3.933 1.00 81.12 88 THR A N 1
ATOM 689 C CA . THR A 1 88 ? -5.089 1.118 5.326 1.00 81.12 88 THR A CA 1
ATOM 690 C C . THR A 1 88 ? -5.634 2.187 6.265 1.00 81.12 88 THR A C 1
ATOM 692 O O . THR A 1 88 ? -5.951 1.906 7.420 1.00 81.12 88 THR A O 1
ATOM 695 N N . LEU A 1 89 ? -5.799 3.425 5.786 1.00 78.38 89 LEU A N 1
ATOM 696 C CA . LEU A 1 89 ? -6.182 4.521 6.672 1.00 78.38 89 LEU A CA 1
ATOM 697 C C . LEU A 1 89 ? -7.639 4.438 7.108 1.00 78.38 89 LEU A C 1
ATOM 699 O O . LEU A 1 89 ? -7.930 4.837 8.228 1.00 78.38 89 LEU A O 1
ATOM 703 N N . HIS A 1 90 ? -8.553 3.936 6.273 1.00 76.75 90 HIS A N 1
ATOM 704 C CA . HIS A 1 90 ? -9.975 3.933 6.622 1.00 76.75 90 HIS A CA 1
ATOM 705 C C . HIS A 1 90 ? -10.256 3.099 7.880 1.00 76.75 90 HIS A C 1
ATOM 707 O O . HIS A 1 90 ? -10.846 3.611 8.829 1.00 76.75 90 HIS A O 1
ATOM 713 N N . GLU A 1 91 ? -9.767 1.857 7.927 1.00 73.12 91 GLU A N 1
ATOM 714 C CA . GLU A 1 91 ? -9.922 0.984 9.097 1.00 73.12 91 GLU A CA 1
ATOM 715 C C . GLU A 1 91 ? -9.174 1.530 10.318 1.00 73.12 91 GLU A C 1
ATOM 717 O O . GLU A 1 91 ? -9.743 1.600 11.406 1.00 73.12 91 GLU A O 1
ATOM 722 N N . ALA A 1 92 ? -7.940 2.013 10.142 1.00 72.56 92 ALA A N 1
ATOM 723 C CA . ALA A 1 92 ? -7.164 2.593 11.237 1.00 72.56 92 ALA A CA 1
ATOM 724 C C . ALA A 1 92 ? -7.826 3.8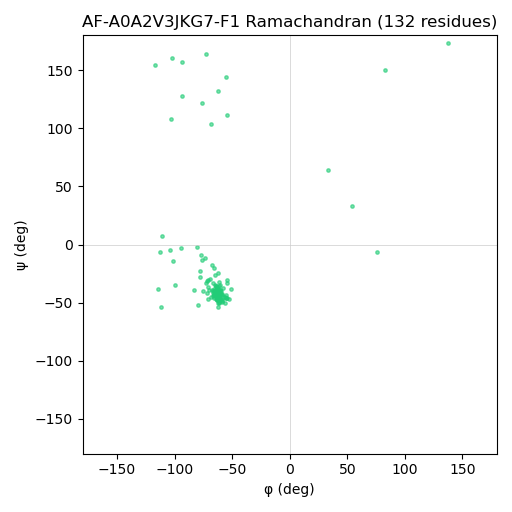51 11.833 1.00 72.56 92 ALA A C 1
ATOM 726 O O . ALA A 1 92 ? -7.807 4.042 13.051 1.00 72.56 92 ALA A O 1
ATOM 727 N N . PHE A 1 93 ? -8.443 4.701 11.001 1.00 75.94 93 PHE A N 1
ATOM 728 C CA . PHE A 1 93 ? -9.227 5.853 11.455 1.00 75.94 93 PHE A CA 1
ATOM 729 C C . PHE A 1 93 ? -10.473 5.419 12.224 1.00 75.94 93 PHE A C 1
ATOM 731 O O . PHE A 1 93 ? -10.743 5.977 13.286 1.00 75.94 93 PHE A O 1
ATOM 738 N N . VAL A 1 94 ? -11.221 4.435 11.716 1.00 78.88 94 VAL A N 1
ATOM 739 C CA . VAL A 1 94 ? -12.423 3.917 12.387 1.00 78.88 94 VAL A CA 1
ATOM 740 C C . VAL A 1 94 ? -12.073 3.321 13.748 1.00 78.88 94 VAL A C 1
ATOM 742 O O . VAL A 1 94 ? -12.735 3.648 14.733 1.00 78.88 94 VAL A O 1
ATOM 745 N N . ASN A 1 95 ? -11.015 2.513 13.831 1.00 73.06 95 ASN A N 1
ATOM 746 C CA . ASN A 1 95 ? -10.566 1.913 15.087 1.00 73.06 95 ASN A CA 1
ATOM 747 C C . ASN A 1 95 ? -10.152 2.985 16.101 1.00 73.06 95 ASN A C 1
ATOM 749 O O . ASN A 1 95 ? -10.611 2.964 17.237 1.00 73.06 95 ASN A O 1
ATOM 753 N N . ASN A 1 96 ? -9.372 3.980 15.673 1.00 76.19 96 ASN A N 1
ATOM 754 C CA . ASN A 1 96 ? -8.913 5.049 16.559 1.00 76.19 96 ASN A CA 1
ATOM 755 C C . ASN A 1 96 ? -10.076 5.927 17.060 1.00 76.19 96 ASN A C 1
ATOM 757 O O . ASN A 1 96 ? -10.168 6.219 18.248 1.00 76.19 96 ASN A O 1
ATOM 761 N N . ILE A 1 97 ? -11.020 6.291 16.182 1.00 74.31 97 ILE A N 1
ATOM 762 C CA . ILE A 1 97 ? -12.237 7.006 16.595 1.00 74.31 97 ILE A CA 1
ATOM 763 C C . ILE A 1 97 ? -13.045 6.155 17.581 1.00 74.31 97 ILE A C 1
ATOM 765 O O . ILE A 1 97 ? -13.508 6.684 18.586 1.00 74.31 97 ILE A O 1
ATOM 769 N N . SER A 1 98 ? -13.186 4.852 17.329 1.00 72.38 98 SER A N 1
ATOM 770 C CA . SER A 1 98 ? -13.915 3.938 18.217 1.00 72.38 98 SER A CA 1
ATOM 771 C C . SER A 1 98 ? -13.263 3.822 19.598 1.00 72.38 98 SER A C 1
ATOM 773 O O . SER A 1 98 ? -13.976 3.771 20.590 1.00 72.38 98 SER A O 1
ATOM 775 N N . GLU A 1 99 ? -11.930 3.840 19.685 1.00 72.44 99 GLU A N 1
ATOM 776 C CA . GLU A 1 99 ? -11.187 3.864 20.956 1.00 72.44 99 GLU A CA 1
ATOM 777 C C . GLU A 1 99 ? -11.297 5.207 21.696 1.00 72.44 99 GLU A C 1
ATOM 779 O O . GLU A 1 99 ? -11.241 5.251 22.925 1.00 72.44 99 GLU A O 1
ATOM 784 N N . MET A 1 100 ? -11.440 6.315 20.962 1.00 71.31 100 MET A N 1
ATOM 785 C CA . MET A 1 100 ? -11.649 7.648 21.541 1.00 71.31 100 MET A CA 1
ATOM 786 C C . MET A 1 100 ? -13.088 7.878 22.009 1.00 71.31 100 MET A C 1
ATOM 788 O O . MET A 1 100 ? -13.329 8.755 22.846 1.00 71.31 100 MET A O 1
ATOM 792 N N . LEU A 1 101 ? -14.047 7.132 21.462 1.00 67.31 101 LEU A N 1
ATOM 793 C CA . LEU A 1 101 ? -15.417 7.140 21.942 1.00 67.31 101 LEU A CA 1
ATOM 794 C C . LEU A 1 101 ? -15.462 6.322 23.241 1.00 67.31 101 LEU A C 1
ATOM 796 O O . LEU A 1 101 ? -15.081 5.152 23.236 1.00 67.31 101 LEU A O 1
ATOM 800 N N . PRO A 1 102 ? -15.895 6.904 24.377 1.00 60.06 102 PRO A N 1
ATOM 801 C CA . PRO A 1 102 ? -16.121 6.104 25.574 1.00 60.06 102 PRO A CA 1
ATOM 802 C C . PRO A 1 102 ? -17.100 4.977 25.219 1.00 60.06 102 PRO A C 1
ATOM 804 O O . PRO A 1 102 ? -18.004 5.226 24.417 1.00 60.06 102 PRO A O 1
ATOM 807 N N . PRO A 1 103 ? -16.948 3.763 25.783 1.00 66.81 103 PRO A N 1
ATOM 808 C CA . PRO A 1 103 ? -17.893 2.687 25.534 1.00 66.81 103 PRO A CA 1
ATOM 809 C C . PRO A 1 103 ? -19.283 3.215 25.877 1.00 66.81 103 PRO A C 1
ATOM 811 O O . PRO A 1 103 ? -19.565 3.524 27.038 1.00 66.81 103 PRO A O 1
ATOM 814 N N . ASP A 1 104 ? -20.119 3.392 24.851 1.00 62.25 104 ASP A N 1
ATOM 815 C CA . ASP A 1 104 ? -21.448 3.977 25.010 1.00 62.25 104 ASP A CA 1
ATOM 816 C C . ASP A 1 104 ? -22.240 3.192 26.064 1.00 62.25 104 ASP A C 1
ATOM 818 O O . ASP A 1 104 ? -22.989 3.799 26.819 1.00 62.25 104 ASP A O 1
ATOM 822 N N . GLU A 1 105 ? -21.984 1.885 26.213 1.00 62.00 105 GLU A N 1
ATOM 823 C CA . GLU A 1 105 ? -22.511 1.044 27.294 1.00 62.00 105 GLU A CA 1
ATOM 824 C C . GLU A 1 105 ? -22.133 1.521 28.700 1.00 62.00 105 GLU A C 1
ATOM 826 O O . GLU A 1 105 ? -23.021 1.647 29.529 1.00 62.00 105 GLU A O 1
ATOM 831 N N . GLU A 1 106 ? -20.872 1.849 28.998 1.00 66.00 106 GLU A N 1
ATOM 832 C CA . GLU A 1 106 ? -20.482 2.238 30.365 1.00 66.00 106 GLU A CA 1
ATOM 833 C C . GLU A 1 106 ? -21.021 3.632 30.728 1.00 66.00 106 GLU A C 1
ATOM 835 O O . GLU A 1 106 ? -21.340 3.916 31.887 1.00 66.00 106 GLU A O 1
ATOM 840 N N . ARG A 1 107 ? -21.148 4.521 29.732 1.00 71.31 107 ARG A N 1
ATOM 841 C CA . ARG A 1 107 ? -21.795 5.826 29.913 1.00 71.31 107 ARG A CA 1
ATOM 842 C C . ARG A 1 107 ? -23.307 5.671 30.087 1.00 71.31 107 ARG A C 1
ATOM 844 O O . ARG A 1 107 ? -23.856 6.251 31.021 1.00 71.31 107 ARG A O 1
ATOM 851 N N . LEU A 1 108 ? -23.959 4.873 29.238 1.00 72.31 108 LEU A N 1
ATOM 852 C CA . LEU A 1 108 ? -25.395 4.588 29.308 1.00 72.31 108 LEU A CA 1
ATOM 853 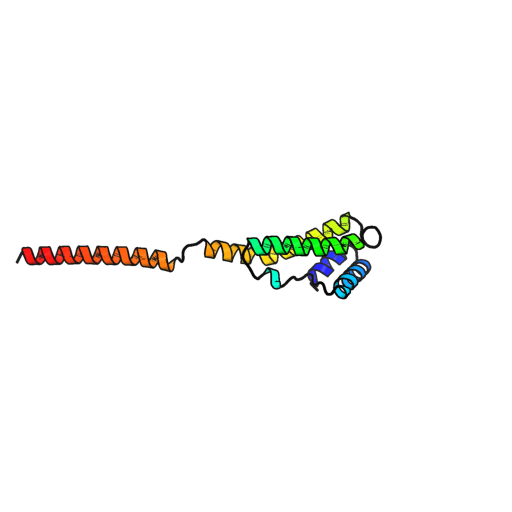C C . LEU A 1 108 ? -25.767 3.839 30.591 1.00 72.31 108 LEU A C 1
ATOM 855 O O . LEU A 1 108 ? -26.771 4.185 31.201 1.00 72.31 108 LEU A O 1
ATOM 859 N N . GLU A 1 109 ? -24.964 2.875 31.047 1.00 76.88 109 GLU A N 1
ATOM 860 C CA . GLU A 1 109 ? -25.173 2.169 32.317 1.00 76.88 109 GLU A CA 1
ATOM 861 C C . GLU A 1 109 ? -25.064 3.120 33.508 1.00 76.88 109 GLU A C 1
ATOM 863 O O . GLU A 1 109 ? -25.931 3.109 34.378 1.00 76.88 109 GLU A O 1
ATOM 868 N N . LYS A 1 110 ? -24.059 4.008 33.534 1.00 80.38 110 LYS A N 1
ATOM 869 C CA . LYS A 1 110 ? -23.923 5.011 34.605 1.00 80.38 110 LYS A CA 1
ATOM 870 C C . LYS A 1 110 ? -25.070 6.021 34.614 1.00 80.38 110 LYS A C 1
ATOM 872 O O . LYS A 1 110 ? -25.530 6.402 35.692 1.00 80.38 110 LYS A O 1
ATOM 877 N N . GLU A 1 111 ? -25.523 6.467 33.443 1.00 82.12 111 GLU A N 1
ATOM 878 C CA . GLU A 1 111 ? -26.683 7.357 33.314 1.00 82.12 111 GLU A CA 1
ATOM 879 C C . GLU A 1 111 ? -27.970 6.640 33.768 1.00 82.12 111 GLU A C 1
ATOM 881 O O . GLU A 1 111 ? -28.739 7.191 34.558 1.00 82.12 111 GLU A O 1
ATOM 886 N N . LEU A 1 112 ? -28.161 5.378 33.369 1.00 84.19 112 LEU A N 1
ATOM 887 C CA . LEU A 1 112 ? -29.311 4.558 33.757 1.00 84.19 112 LEU A CA 1
ATOM 888 C C . LEU A 1 112 ? -29.333 4.262 35.266 1.00 84.19 112 LEU A C 1
ATOM 890 O O . LEU A 1 112 ? -30.385 4.372 35.898 1.00 84.19 112 LEU A O 1
ATOM 894 N N . ASP A 1 113 ? -28.187 3.942 35.868 1.00 88.12 113 ASP A N 1
ATOM 895 C CA . ASP A 1 113 ? -28.062 3.699 37.309 1.00 88.12 113 ASP A CA 1
ATOM 896 C C . ASP A 1 113 ? -28.369 4.955 38.133 1.00 88.12 113 ASP A C 1
ATOM 898 O O . ASP A 1 113 ? -29.021 4.869 39.182 1.00 88.12 113 ASP A O 1
ATOM 902 N N . CYS A 1 114 ? -27.948 6.132 37.655 1.00 88.94 114 CYS A N 1
ATOM 903 C CA . CYS A 1 114 ? -28.288 7.410 38.280 1.00 88.94 114 CYS A CA 1
ATOM 904 C C . CYS A 1 114 ? -29.803 7.657 38.277 1.00 88.94 114 CYS A C 1
ATOM 906 O O . CYS A 1 114 ? -30.371 7.986 39.322 1.00 88.94 114 CYS A O 1
ATOM 908 N N . GLU A 1 115 ? -30.468 7.445 37.140 1.00 89.75 115 GLU A N 1
ATOM 909 C CA . GLU A 1 115 ? -31.919 7.624 37.009 1.00 89.75 115 GLU A CA 1
ATOM 910 C C . GLU A 1 115 ? -32.707 6.607 37.848 1.00 89.75 115 GLU A C 1
ATOM 912 O O . GLU A 1 115 ? -33.638 6.965 38.575 1.00 89.75 115 GLU A O 1
ATOM 917 N N . ILE A 1 116 ? -32.297 5.333 37.845 1.00 90.62 116 ILE A N 1
ATOM 918 C CA . ILE A 1 116 ? -32.914 4.294 38.683 1.00 90.62 116 ILE A CA 1
ATOM 919 C C . ILE A 1 116 ? -32.781 4.647 40.168 1.00 90.62 116 ILE A C 1
ATOM 921 O O . ILE A 1 116 ? -33.726 4.446 40.941 1.00 90.62 116 ILE A O 1
ATOM 925 N N . LYS A 1 117 ? -31.621 5.161 40.591 1.00 93.56 117 LYS A N 1
ATOM 926 C CA . LYS A 1 117 ? -31.404 5.595 41.973 1.00 93.56 117 LYS A CA 1
ATOM 927 C C . LYS A 1 117 ? -32.327 6.756 42.341 1.00 93.56 117 LYS A C 1
ATOM 929 O O . LYS A 1 117 ? -32.980 6.683 43.381 1.00 93.56 117 LYS A O 1
ATOM 934 N N . TYR A 1 118 ? -32.443 7.761 41.475 1.00 92.56 118 TYR A N 1
ATOM 935 C CA . TYR A 1 118 ? -33.342 8.895 41.682 1.00 92.56 118 TYR A CA 1
ATOM 936 C C . TYR A 1 118 ? -34.806 8.450 41.823 1.00 92.56 118 TYR A C 1
ATOM 938 O O . TYR A 1 118 ? -35.474 8.804 4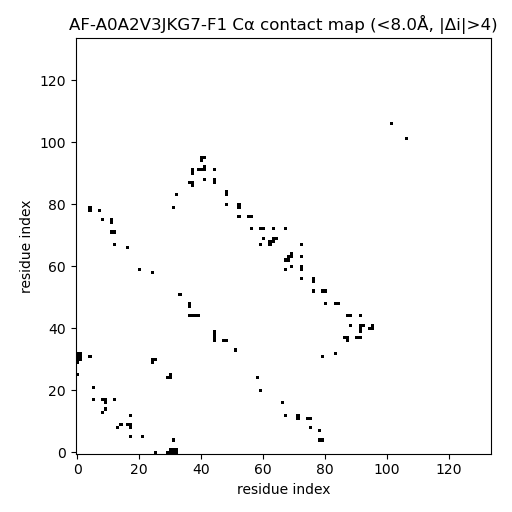2.796 1.00 92.56 118 TYR A O 1
ATOM 946 N N . ILE A 1 119 ? -35.294 7.592 40.921 1.00 91.88 119 ILE A N 1
ATOM 947 C CA . ILE A 1 119 ? -36.666 7.060 40.980 1.00 91.88 119 ILE A CA 1
ATOM 948 C C . ILE A 1 119 ? -36.910 6.304 42.294 1.00 91.88 119 ILE A C 1
ATOM 950 O O . ILE A 1 119 ? -37.954 6.480 42.924 1.00 91.88 119 ILE A O 1
ATOM 954 N N . LYS A 1 120 ? -35.950 5.484 42.746 1.00 91.62 120 LYS A N 1
ATOM 955 C CA . LYS A 1 120 ? -36.048 4.767 44.030 1.00 91.62 120 LYS A CA 1
ATOM 956 C C . LYS A 1 120 ? -36.121 5.722 45.220 1.00 91.62 120 LYS A C 1
ATOM 958 O O . LYS A 1 120 ? -36.920 5.496 46.124 1.00 91.62 120 LYS A O 1
ATOM 963 N N . GLU A 1 121 ? -35.317 6.782 45.229 1.00 92.62 121 GLU A N 1
ATOM 964 C CA . GLU A 1 121 ? -35.339 7.799 46.288 1.00 92.62 121 GLU A CA 1
ATOM 965 C C . GLU A 1 121 ? -36.679 8.547 46.329 1.00 92.62 121 GLU A C 1
ATOM 967 O O . GLU A 1 121 ? -37.253 8.724 47.406 1.00 92.62 121 GLU A O 1
ATOM 972 N N . VAL A 1 122 ? -37.232 8.900 45.165 1.00 92.06 122 VAL A N 1
ATOM 973 C CA . VAL A 1 122 ? -38.559 9.523 45.051 1.00 92.06 122 VAL A CA 1
ATOM 974 C C . VAL A 1 122 ? -39.656 8.586 45.562 1.00 92.06 122 VAL A C 1
ATOM 976 O O . VAL A 1 122 ? -40.480 8.997 46.379 1.00 92.06 122 VAL A O 1
ATOM 979 N N . LEU A 1 123 ? -39.656 7.318 45.141 1.00 89.75 123 LEU A N 1
ATOM 980 C CA . LEU A 1 123 ? -40.636 6.327 45.597 1.00 89.75 123 LEU A CA 1
ATOM 981 C C . LEU A 1 123 ? -40.559 6.093 47.110 1.00 89.75 123 LEU A C 1
ATOM 983 O O . LEU A 1 123 ? -41.597 6.041 47.770 1.00 89.75 123 LEU A O 1
ATOM 987 N N . ASN A 1 124 ? -39.350 6.007 47.668 1.00 90.38 124 ASN A N 1
ATOM 988 C CA . ASN A 1 124 ? -39.147 5.876 49.110 1.00 90.38 124 ASN A CA 1
ATOM 989 C C . ASN A 1 124 ? -39.673 7.101 49.869 1.00 90.38 124 ASN A C 1
ATOM 991 O O . ASN A 1 124 ? -40.325 6.946 50.899 1.00 90.38 124 ASN A O 1
ATOM 995 N N . SER A 1 125 ? -39.440 8.311 49.351 1.00 88.06 125 SER A N 1
ATOM 996 C CA . SER A 1 125 ? -39.960 9.552 49.940 1.00 88.06 125 SER A CA 1
ATOM 997 C C . SER A 1 125 ? -41.494 9.580 49.956 1.00 88.06 125 SER A C 1
ATOM 999 O O . SER A 1 125 ? -42.098 9.871 50.989 1.00 88.06 125 SER A O 1
ATOM 1001 N N . ILE A 1 126 ? -42.135 9.182 48.848 1.00 89.25 126 ILE A N 1
ATOM 1002 C CA . ILE A 1 126 ? -43.600 9.082 48.741 1.00 89.25 126 ILE A CA 1
ATOM 1003 C C . ILE A 1 126 ? -44.154 8.050 49.733 1.00 89.25 126 ILE A C 1
ATOM 1005 O O . ILE A 1 126 ? -45.133 8.325 50.426 1.00 89.25 126 ILE A O 1
ATOM 1009 N N . GLN A 1 127 ? -43.529 6.873 49.832 1.00 82.44 127 GLN A N 1
ATOM 1010 C CA . GLN A 1 127 ? -43.946 5.830 50.775 1.00 82.44 127 GLN A CA 1
ATOM 1011 C C . GLN A 1 127 ? -43.807 6.268 52.235 1.00 82.44 127 GLN A C 1
ATOM 1013 O O . GLN A 1 127 ? -44.657 5.923 53.053 1.00 82.44 127 GLN A O 1
ATOM 1018 N N . GLN A 1 128 ? -42.756 7.020 52.565 1.00 78.88 128 GLN A N 1
ATOM 1019 C CA . GLN A 1 128 ? -42.546 7.529 53.915 1.00 78.88 128 GLN A CA 1
ATOM 1020 C C . GLN A 1 128 ? -43.597 8.590 54.273 1.00 78.88 128 GLN A C 1
ATOM 1022 O O . GLN A 1 128 ? -44.242 8.475 55.308 1.00 78.88 128 GLN A O 1
ATOM 1027 N N . HIS A 1 129 ? -43.869 9.536 53.366 1.00 73.88 129 HIS A N 1
ATOM 1028 C CA . HIS A 1 129 ? -44.941 10.523 53.543 1.00 73.88 129 HIS A CA 1
ATOM 1029 C C . HIS A 1 129 ? -46.332 9.889 53.670 1.00 73.88 129 HIS A C 1
ATOM 1031 O O . HIS A 1 129 ? -47.165 10.394 54.415 1.00 73.88 129 HIS A O 1
AT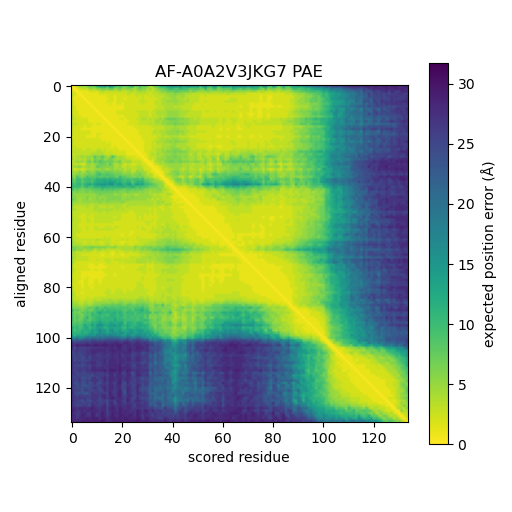OM 1037 N N . GLY A 1 130 ? -46.597 8.787 52.961 1.00 71.06 130 GLY A N 1
ATOM 1038 C CA . GLY A 1 130 ? -47.858 8.053 53.082 1.00 71.06 130 GLY A CA 1
ATOM 1039 C C . GLY A 1 130 ? -48.051 7.395 54.451 1.00 71.06 130 GLY A C 1
ATOM 1040 O O . GLY A 1 130 ? -49.174 7.338 54.932 1.00 71.06 130 GLY A O 1
ATOM 1041 N N . LYS A 1 131 ? -46.965 6.947 55.095 1.00 68.56 131 LYS A N 1
ATOM 1042 C CA . LYS A 1 131 ? -46.993 6.354 56.445 1.00 68.56 131 LYS A CA 1
ATOM 1043 C C . LYS A 1 131 ? -47.104 7.387 57.562 1.00 68.56 131 LYS A C 1
ATOM 1045 O O . LYS A 1 131 ? -47.637 7.067 58.612 1.00 68.56 131 LYS A O 1
ATOM 1050 N N . ASP A 1 132 ? -46.605 8.600 57.341 1.00 64.94 132 ASP A N 1
ATOM 1051 C CA . ASP A 1 132 ? -46.691 9.697 58.315 1.00 64.94 132 ASP A CA 1
ATOM 1052 C C . ASP A 1 132 ? -48.099 10.342 58.362 1.00 64.94 132 ASP A C 1
ATOM 1054 O O . ASP A 1 132 ? -48.374 11.173 59.228 1.00 64.94 132 ASP A O 1
ATOM 1058 N N . LEU A 1 133 ? -48.983 9.979 57.421 1.00 60.59 133 LEU A N 1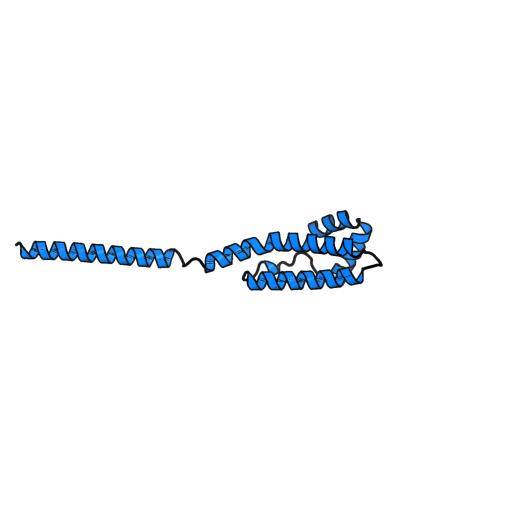
ATOM 1059 C CA . LEU A 1 133 ? -50.363 10.467 57.292 1.00 60.59 133 LEU A CA 1
ATOM 1060 C C . LEU A 1 133 ? -51.435 9.457 57.763 1.00 60.59 133 LEU A C 1
ATOM 1062 O O . LEU A 1 133 ? -52.615 9.815 57.766 1.00 60.59 133 LEU A O 1
ATOM 1066 N N . GLU A 1 134 ? -51.043 8.234 58.143 1.00 51.16 134 GLU A N 1
ATOM 1067 C CA . GLU A 1 134 ? -51.894 7.212 58.797 1.00 51.16 134 GLU A CA 1
ATOM 1068 C C . GLU A 1 134 ? -51.791 7.286 60.329 1.00 51.16 134 GLU A C 1
ATOM 1070 O O . GLU A 1 134 ? -52.845 7.119 60.989 1.00 51.16 134 GLU A O 1
#

pLDDT: mean 85.75, std 10.35, range [51.16, 97.44]

Solvent-accessible surface area (backbone atoms only — not comparable to full-atom values): 7544 Å² total; per-residue (Å²): 111,42,63,69,59,52,51,56,37,21,73,73,66,33,61,74,53,34,49,57,52,51,52,54,36,54,76,67,70,54,64,76,62,62,76,65,51,70,63,61,52,52,70,53,35,55,52,51,54,51,52,56,50,51,54,52,47,53,59,50,56,75,32,50,84,78,81,37,46,71,70,56,46,55,50,51,50,50,54,51,51,51,53,51,50,68,68,30,47,58,59,20,50,51,52,50,54,56,70,71,42,72,61,62,64,64,56,48,50,53,54,48,52,52,52,53,48,50,53,50,55,52,52,51,51,54,54,50,56,57,60,78,74,112

Foldseek 3Di:
DDVVLLVVLCVLQNNVLSVVLVVLCVVVVHDLPPPCLQDDAPVVSVVVLVVSLVVSLVSVVVCDPPSDHPVSSVVSSVSSSVVSCVPRNVNNVVVVVVVVDDPVVVVVVVVVVVVVVVVVVVVVVVVVVVVVVD

Nearest PDB structures (foldseek):
  8g3k-assembly1_B  TM=3.908E-01  e=5.172E+00  synthetic construct
  8v9o-assembly1_D  TM=4.086E-01  e=7.224E+00  synthetic construct